Protein AF-A0A9E4G2K0-F1 (afdb_monomer)

Sequence (60 aa):
MNVASNCPFSTSFDPLDLSDPFPLLARARLEQPVFYSPAIDYWVVTRYADIKAIFRDHET

Structure (mmCIF, N/CA/C/O backbone):
data_AF-A0A9E4G2K0-F1
#
_entry.id   AF-A0A9E4G2K0-F1
#
loop_
_atom_site.group_PDB
_atom_site.id
_atom_site.type_symbol
_atom_site.label_atom_id
_atom_site.label_alt_id
_atom_site.label_comp_id
_atom_site.label_asym_id
_atom_site.label_entity_id
_atom_site.label_seq_id
_atom_site.pdbx_PDB_ins_code
_atom_site.Cartn_x
_atom_site.Cartn_y
_atom_site.Cartn_z
_atom_site.occupancy
_atom_site.B_iso_or_equiv
_atom_site.auth_seq_id
_atom_site.auth_comp_id
_atom_site.auth_asym_id
_atom_site.auth_atom_id
_atom_site.pdbx_PDB_model_num
ATOM 1 N N . MET A 1 1 ? 9.525 -11.259 17.110 1.00 38.97 1 MET A N 1
ATOM 2 C CA . MET A 1 1 ? 9.126 -11.806 15.795 1.00 38.97 1 MET A CA 1
ATOM 3 C C . MET A 1 1 ? 9.704 -10.893 14.724 1.00 38.97 1 MET A C 1
ATOM 5 O O . MET A 1 1 ? 9.175 -9.814 14.518 1.00 38.97 1 MET A O 1
ATOM 9 N N . ASN A 1 2 ? 10.846 -11.254 14.134 1.00 49.12 2 ASN A N 1
ATOM 10 C CA . ASN A 1 2 ? 11.580 -10.387 13.207 1.00 49.12 2 ASN A CA 1
ATOM 11 C C . ASN A 1 2 ? 11.302 -10.795 11.751 1.00 49.12 2 ASN A C 1
ATOM 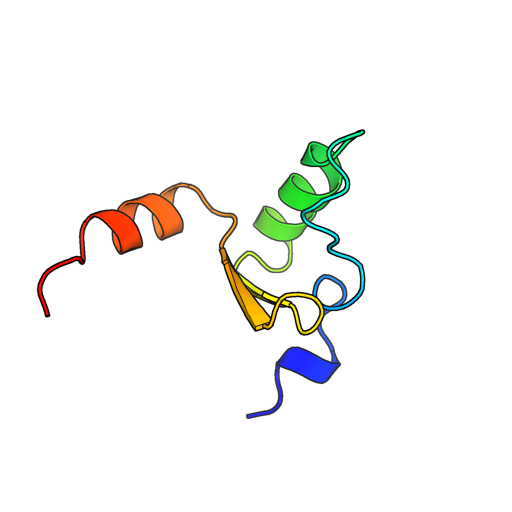13 O O . ASN A 1 2 ? 12.164 -11.328 11.061 1.00 49.12 2 ASN A O 1
ATOM 17 N N . VAL A 1 3 ? 10.050 -10.624 11.319 1.00 52.03 3 VAL A N 1
ATOM 18 C CA . VAL A 1 3 ? 9.607 -10.978 9.955 1.00 52.03 3 VAL A CA 1
ATOM 19 C C . VAL A 1 3 ? 10.114 -9.951 8.926 1.00 52.03 3 VAL A C 1
ATOM 21 O O . VAL A 1 3 ? 10.234 -10.254 7.744 1.00 52.03 3 VAL A O 1
ATOM 24 N N . ALA A 1 4 ? 10.471 -8.742 9.376 1.00 52.50 4 ALA A N 1
ATOM 25 C CA . ALA A 1 4 ? 10.909 -7.646 8.514 1.00 52.50 4 ALA A CA 1
ATOM 26 C C . ALA A 1 4 ? 12.282 -7.886 7.855 1.00 52.50 4 ALA A C 1
ATOM 28 O O . ALA A 1 4 ? 12.501 -7.415 6.740 1.00 52.50 4 ALA A O 1
ATOM 29 N N . SER A 1 5 ? 13.187 -8.637 8.500 1.00 56.69 5 SER A N 1
ATOM 30 C CA . SER A 1 5 ? 14.580 -8.779 8.042 1.00 56.69 5 SER A CA 1
ATOM 31 C C . SER A 1 5 ? 14.789 -9.650 6.797 1.00 56.69 5 SER A C 1
ATOM 33 O O . SER A 1 5 ? 15.887 -9.621 6.258 1.00 56.69 5 SER A O 1
ATOM 35 N N . ASN A 1 6 ? 13.785 -10.403 6.326 1.00 68.69 6 ASN A N 1
ATOM 36 C CA . ASN A 1 6 ? 13.934 -11.289 5.156 1.00 68.69 6 ASN A CA 1
ATOM 37 C C . ASN A 1 6 ? 12.881 -11.054 4.055 1.00 68.69 6 ASN A C 1
ATOM 39 O O . ASN A 1 6 ? 12.725 -11.881 3.159 1.00 68.69 6 ASN A O 1
ATOM 43 N N . CYS A 1 7 ? 12.134 -9.949 4.137 1.00 73.75 7 CYS A N 1
ATOM 44 C CA . CYS A 1 7 ? 11.150 -9.555 3.133 1.00 73.75 7 CYS A CA 1
ATOM 45 C C . CYS A 1 7 ? 11.847 -8.810 1.980 1.00 73.75 7 CYS A C 1
ATOM 47 O O . CYS A 1 7 ? 12.459 -7.776 2.237 1.00 73.75 7 CYS A O 1
ATOM 49 N N . PRO A 1 8 ? 11.730 -9.248 0.714 1.00 78.25 8 PRO A N 1
ATOM 50 C CA . PRO A 1 8 ? 12.337 -8.535 -0.412 1.00 78.25 8 PRO A CA 1
ATOM 51 C C . PRO A 1 8 ? 11.647 -7.193 -0.716 1.00 78.25 8 PRO A C 1
ATOM 53 O O . PRO A 1 8 ? 12.248 -6.318 -1.327 1.00 78.25 8 PRO A O 1
ATOM 56 N N . PHE A 1 9 ? 10.396 -7.004 -0.285 1.00 84.62 9 PHE A N 1
ATOM 57 C CA . PHE A 1 9 ? 9.633 -5.777 -0.537 1.00 84.62 9 PHE A CA 1
ATOM 58 C C . PHE A 1 9 ? 9.894 -4.674 0.496 1.00 84.62 9 PHE A C 1
ATOM 60 O O . PHE A 1 9 ? 9.660 -3.508 0.196 1.00 84.62 9 PHE A O 1
ATOM 67 N N . SER A 1 10 ? 10.386 -5.008 1.696 1.00 78.94 10 SER A N 1
ATOM 68 C CA . SER A 1 10 ? 10.555 -4.027 2.780 1.00 78.94 10 SER A CA 1
ATOM 69 C C . SER A 1 10 ? 11.595 -2.955 2.450 1.00 78.94 10 SER A C 1
ATOM 71 O O . SER A 1 10 ? 11.442 -1.815 2.877 1.00 78.94 10 SER A O 1
ATOM 73 N N . THR A 1 11 ? 12.623 -3.300 1.672 1.00 81.38 11 THR A N 1
ATOM 74 C CA . THR A 1 11 ? 13.719 -2.395 1.294 1.00 81.38 11 THR A CA 1
ATOM 75 C C . THR A 1 11 ? 13.597 -1.829 -0.119 1.00 81.38 11 THR A C 1
ATOM 77 O O . THR A 1 11 ? 14.173 -0.782 -0.391 1.00 81.38 11 THR A O 1
ATOM 80 N N . SER A 1 12 ? 12.872 -2.497 -1.023 1.00 82.88 12 SER A N 1
ATOM 81 C CA . SER A 1 12 ? 12.714 -2.064 -2.423 1.00 82.88 12 SER A CA 1
ATOM 82 C C . SER A 1 12 ? 11.456 -1.233 -2.687 1.00 82.88 12 SER A C 1
ATOM 84 O O . SER A 1 12 ? 11.294 -0.725 -3.791 1.00 82.88 12 SER A O 1
ATOM 86 N N . PHE A 1 13 ? 10.543 -1.1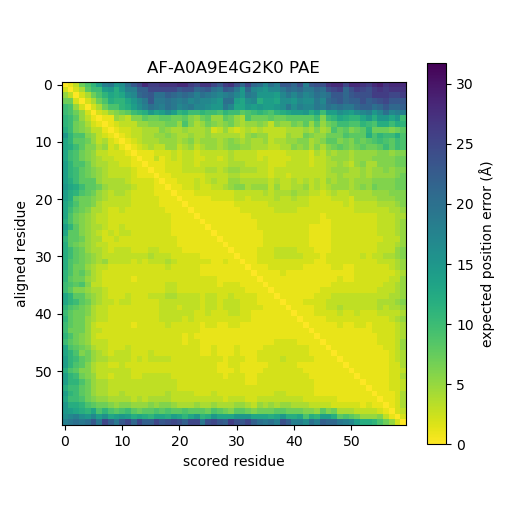20 -1.719 1.00 87.25 13 PHE A N 1
ATOM 87 C CA . PHE A 1 13 ? 9.332 -0.319 -1.867 1.00 87.25 13 PHE A CA 1
ATOM 88 C C . PHE A 1 13 ? 9.598 1.158 -1.553 1.00 87.25 13 PHE A C 1
ATOM 90 O O . PHE A 1 13 ? 9.759 1.517 -0.386 1.00 87.25 13 PHE A O 1
ATOM 97 N N . ASP A 1 14 ? 9.581 1.998 -2.589 1.00 89.31 14 ASP A N 1
ATOM 98 C CA . ASP A 1 14 ? 9.497 3.455 -2.475 1.00 89.31 14 ASP A CA 1
ATOM 99 C C . ASP A 1 14 ? 8.076 3.914 -2.858 1.00 89.31 14 ASP A C 1
ATOM 101 O O . ASP A 1 14 ? 7.691 3.799 -4.023 1.00 89.31 14 ASP A O 1
ATOM 105 N N . PRO A 1 15 ? 7.258 4.407 -1.911 1.00 87.44 15 PRO A N 1
ATOM 106 C CA . PRO A 1 15 ? 5.904 4.872 -2.210 1.00 87.44 15 PRO A CA 1
ATOM 107 C C . PRO A 1 15 ? 5.856 6.215 -2.953 1.00 87.44 15 PRO A C 1
ATOM 109 O O . PRO A 1 15 ? 4.776 6.606 -3.397 1.00 87.44 15 PRO A O 1
ATOM 112 N N . LEU A 1 16 ? 6.973 6.944 -3.043 1.00 89.12 16 LEU A N 1
ATOM 113 C CA . LEU A 1 16 ? 7.049 8.239 -3.722 1.00 89.12 16 LEU A CA 1
ATOM 1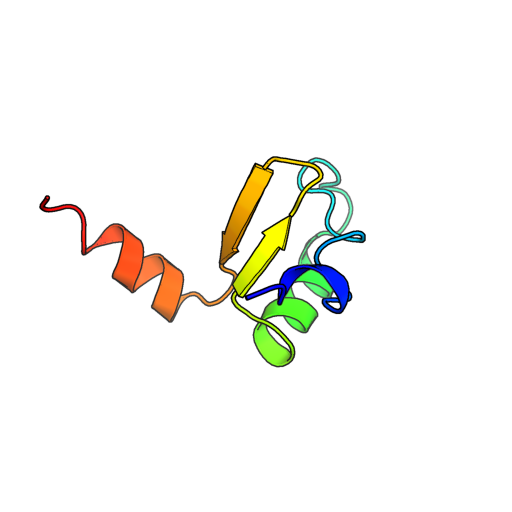14 C C . LEU A 1 16 ? 7.476 8.105 -5.189 1.00 89.12 16 LEU A C 1
ATOM 116 O O . LEU A 1 16 ? 7.248 9.030 -5.972 1.00 89.12 16 LEU A O 1
ATOM 120 N N . ASP A 1 17 ? 8.028 6.954 -5.582 1.00 90.62 17 ASP A N 1
ATOM 121 C CA . ASP A 1 17 ? 8.256 6.626 -6.985 1.00 90.62 17 ASP A CA 1
ATOM 122 C C . ASP A 1 17 ? 6.948 6.180 -7.656 1.00 90.62 17 ASP A C 1
ATOM 124 O O . ASP A 1 17 ? 6.520 5.026 -7.595 1.00 90.62 17 ASP A O 1
ATOM 128 N N . LEU A 1 18 ? 6.294 7.139 -8.312 1.00 93.06 18 LEU A N 1
ATOM 129 C CA . LEU A 1 18 ? 5.046 6.927 -9.046 1.00 93.06 18 LEU A CA 1
ATOM 130 C C . LEU A 1 18 ? 5.265 6.661 -10.542 1.00 93.06 18 LEU A C 1
ATOM 132 O O . LEU A 1 18 ? 4.292 6.647 -11.296 1.00 93.06 18 LEU A O 1
ATOM 136 N N . SER A 1 19 ? 6.513 6.480 -10.988 1.00 96.00 19 SER A N 1
ATOM 137 C CA . SER A 1 19 ? 6.829 6.316 -12.411 1.00 96.00 19 SER A CA 1
ATOM 138 C C . SER A 1 19 ? 6.258 5.018 -12.997 1.00 96.00 19 SER A C 1
ATOM 140 O O . SER A 1 19 ? 5.662 5.054 -14.074 1.00 96.00 19 SER A O 1
ATOM 142 N N . ASP A 1 20 ? 6.380 3.900 -12.271 1.00 94.31 20 ASP A N 1
ATOM 143 C CA . ASP A 1 20 ? 5.777 2.606 -12.622 1.00 94.31 20 ASP A CA 1
ATOM 144 C C . ASP A 1 20 ? 5.540 1.703 -11.384 1.00 94.31 20 ASP A C 1
ATOM 146 O O . ASP A 1 20 ? 6.234 0.705 -11.170 1.00 94.31 20 ASP A O 1
ATOM 150 N N . PRO A 1 21 ? 4.555 2.021 -10.521 1.00 91.81 21 PRO A N 1
ATOM 151 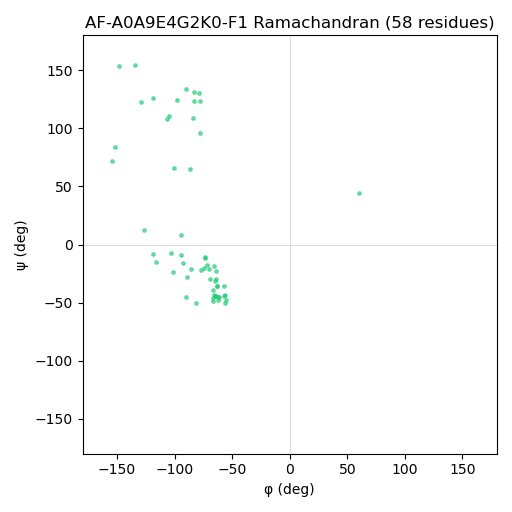C CA . PRO A 1 21 ? 4.361 1.296 -9.261 1.00 91.81 21 PRO A CA 1
ATOM 152 C C . PRO A 1 21 ? 3.679 -0.073 -9.441 1.00 91.81 21 PRO A C 1
ATOM 154 O O . PRO A 1 21 ? 3.762 -0.951 -8.575 1.00 91.81 21 PRO A O 1
ATOM 157 N N . PHE A 1 22 ? 2.955 -0.284 -10.543 1.00 94.19 22 PHE A N 1
ATOM 158 C CA . PHE A 1 22 ? 2.048 -1.426 -10.686 1.00 94.19 22 PHE A CA 1
ATOM 159 C C . PHE A 1 22 ? 2.737 -2.799 -10.743 1.00 94.19 22 PHE A C 1
ATOM 161 O O . PHE A 1 22 ? 2.189 -3.722 -10.126 1.00 94.19 22 PHE A O 1
ATOM 168 N N . PRO A 1 23 ? 3.899 -2.985 -11.406 1.00 94.31 23 PRO A N 1
ATOM 169 C CA . PRO A 1 23 ? 4.595 -4.272 -11.433 1.00 94.31 23 PRO A CA 1
ATOM 170 C C . PRO A 1 23 ? 5.047 -4.731 -10.045 1.00 94.31 23 PRO A C 1
ATOM 172 O O . PRO A 1 23 ? 4.809 -5.881 -9.664 1.00 94.31 23 PRO A O 1
ATOM 175 N N . LEU A 1 24 ? 5.627 -3.822 -9.254 1.00 92.25 24 LEU A N 1
ATOM 176 C CA . LEU A 1 24 ? 6.039 -4.118 -7.883 1.00 92.25 24 LEU A CA 1
ATOM 177 C C . LEU A 1 24 ? 4.824 -4.485 -7.027 1.00 92.25 24 LEU A C 1
ATOM 179 O O . LEU A 1 24 ? 4.832 -5.519 -6.357 1.00 92.25 24 LEU A O 1
ATOM 183 N N . LEU A 1 25 ? 3.747 -3.696 -7.099 1.00 93.56 25 LEU A N 1
ATOM 184 C CA . LEU A 1 25 ? 2.515 -3.971 -6.355 1.00 93.56 25 LEU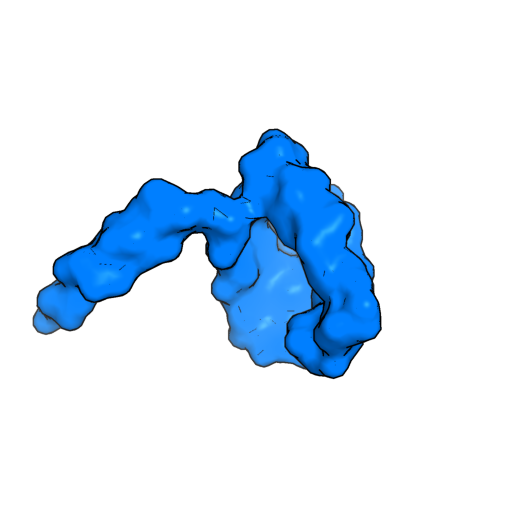 A CA 1
ATOM 185 C C . LEU A 1 25 ? 1.857 -5.295 -6.778 1.00 93.56 25 LEU A C 1
ATOM 187 O O . LEU A 1 25 ? 1.293 -5.999 -5.941 1.00 93.56 25 LEU A O 1
ATOM 191 N N . ALA A 1 26 ? 1.919 -5.660 -8.063 1.00 95.38 26 ALA A N 1
ATOM 192 C CA . ALA A 1 26 ? 1.418 -6.941 -8.558 1.00 95.38 26 ALA A CA 1
ATOM 193 C C . ALA A 1 26 ? 2.197 -8.119 -7.975 1.00 95.38 26 ALA A C 1
ATOM 195 O O . ALA A 1 26 ? 1.585 -9.080 -7.504 1.00 95.38 26 ALA A O 1
ATOM 196 N N . ARG A 1 27 ? 3.526 -8.014 -7.938 1.00 94.62 27 ARG A N 1
ATOM 197 C CA . ARG A 1 27 ? 4.390 -9.026 -7.335 1.00 94.62 27 ARG A CA 1
ATOM 198 C C . ARG A 1 27 ? 4.162 -9.144 -5.826 1.00 94.62 27 ARG A C 1
ATOM 200 O O . ARG A 1 27 ? 3.989 -10.253 -5.326 1.00 94.62 27 ARG A O 1
ATOM 207 N N . ALA A 1 28 ? 4.060 -8.015 -5.123 1.00 94.81 28 ALA A N 1
ATOM 208 C CA . ALA A 1 28 ? 3.762 -7.986 -3.693 1.00 94.81 28 ALA A CA 1
ATOM 209 C C . ALA A 1 28 ? 2.441 -8.707 -3.371 1.00 94.81 28 ALA A C 1
ATOM 211 O O . ALA A 1 28 ? 2.407 -9.550 -2.482 1.00 94.81 28 ALA A O 1
ATOM 212 N N . ARG A 1 29 ? 1.368 -8.488 -4.148 1.00 95.88 29 ARG A N 1
ATOM 213 C CA . ARG A 1 29 ? 0.078 -9.185 -3.945 1.00 95.88 29 ARG A CA 1
ATOM 214 C C . ARG A 1 29 ? 0.178 -10.715 -4.003 1.00 95.88 29 ARG A C 1
ATOM 216 O O . ARG A 1 29 ? -0.584 -11.395 -3.301 1.00 95.88 29 ARG A O 1
ATOM 223 N N . LEU A 1 30 ? 1.056 -11.232 -4.866 1.00 95.50 30 LEU A N 1
ATOM 224 C CA . LEU A 1 30 ? 1.261 -12.664 -5.088 1.00 95.50 30 LEU A CA 1
ATOM 225 C C . LEU A 1 30 ? 2.171 -13.280 -4.024 1.00 95.50 30 LEU A C 1
ATOM 227 O O . LEU A 1 30 ? 1.806 -14.291 -3.431 1.00 95.50 30 LEU A O 1
ATOM 231 N N . GLU A 1 31 ? 3.329 -12.668 -3.782 1.00 94.81 31 GLU A N 1
ATOM 232 C CA . GLU A 1 31 ? 4.389 -13.253 -2.956 1.00 94.81 31 GLU A CA 1
ATOM 233 C C . GLU A 1 31 ? 4.256 -12.877 -1.476 1.00 94.81 31 GLU A C 1
ATOM 235 O O . GLU A 1 31 ? 4.366 -13.740 -0.608 1.00 94.81 31 GLU A O 1
ATOM 240 N N . GLN A 1 32 ? 4.002 -11.601 -1.174 1.00 94.81 32 GLN A N 1
ATOM 241 C CA . GLN A 1 32 ? 3.956 -11.098 0.197 1.00 94.81 32 GLN A CA 1
ATOM 242 C C . GLN A 1 32 ? 3.019 -9.880 0.313 1.00 94.81 32 GLN A C 1
ATOM 244 O O . GLN A 1 32 ? 3.457 -8.730 0.259 1.00 94.81 32 GLN A O 1
ATOM 249 N N . PRO A 1 33 ? 1.704 -10.111 0.468 1.00 95.88 33 PRO A N 1
ATOM 250 C CA . PRO A 1 33 ? 0.689 -9.068 0.319 1.00 95.88 33 PRO A CA 1
ATOM 251 C C . PRO A 1 33 ? 0.663 -8.040 1.454 1.00 95.88 33 PRO A C 1
ATOM 253 O O . PRO A 1 33 ? 0.076 -6.970 1.274 1.00 95.88 33 PRO A O 1
ATOM 256 N N . VAL A 1 34 ? 1.280 -8.378 2.591 1.00 96.19 34 VAL A N 1
ATOM 257 C CA . VAL A 1 34 ? 1.444 -7.524 3.767 1.00 96.19 34 VAL A CA 1
ATOM 258 C C . VAL A 1 34 ? 2.916 -7.528 4.167 1.00 96.19 34 VAL A C 1
ATOM 260 O O . VAL A 1 34 ? 3.497 -8.586 4.426 1.00 96.19 34 VAL A O 1
ATOM 263 N N . PHE A 1 35 ? 3.529 -6.353 4.221 1.00 94.56 35 PHE A N 1
ATOM 264 C CA . PHE A 1 35 ? 4.914 -6.195 4.651 1.00 94.56 35 PHE A CA 1
ATOM 265 C C . PHE A 1 35 ? 5.115 -4.854 5.344 1.00 94.56 35 PHE A C 1
ATOM 267 O O . PHE A 1 35 ? 4.391 -3.900 5.091 1.00 94.56 35 PHE A O 1
ATOM 274 N N . TYR A 1 36 ? 6.104 -4.777 6.224 1.00 93.19 36 TYR A N 1
ATOM 275 C CA . TYR A 1 36 ? 6.499 -3.520 6.846 1.00 93.19 36 TYR A CA 1
ATOM 276 C C . TYR A 1 36 ? 7.572 -2.835 5.989 1.00 93.19 36 TYR A C 1
ATOM 278 O O . TYR A 1 36 ? 8.513 -3.502 5.553 1.00 93.19 36 TYR A O 1
ATOM 286 N N . SER A 1 37 ? 7.428 -1.532 5.746 1.00 91.88 37 SER A N 1
ATOM 287 C CA . SER A 1 37 ? 8.422 -0.697 5.065 1.00 91.88 37 SER A CA 1
ATOM 288 C C . SER A 1 37 ? 9.106 0.224 6.084 1.00 91.88 37 SER A C 1
ATOM 290 O O . SER A 1 37 ? 8.489 1.193 6.533 1.00 91.88 37 SER A O 1
ATOM 292 N N . PRO A 1 38 ? 10.382 -0.030 6.440 1.00 90.06 38 PRO A N 1
ATOM 293 C CA . PRO A 1 38 ? 11.145 0.845 7.328 1.00 90.06 38 PRO A CA 1
ATOM 294 C C . PRO A 1 38 ? 11.392 2.240 6.743 1.00 90.06 38 PRO A C 1
ATOM 296 O O . PRO A 1 38 ? 11.625 3.174 7.499 1.00 90.06 38 PRO A O 1
ATOM 299 N N . ALA A 1 39 ? 11.349 2.389 5.413 1.00 87.38 39 ALA A N 1
ATOM 300 C CA . ALA A 1 39 ? 11.569 3.670 4.739 1.00 87.38 39 ALA A CA 1
ATOM 301 C C . ALA A 1 39 ? 10.489 4.707 5.079 1.00 87.38 39 ALA A C 1
ATOM 303 O O . ALA A 1 39 ? 10.770 5.903 5.098 1.00 87.38 39 ALA A O 1
ATOM 304 N N . ILE A 1 40 ? 9.269 4.241 5.361 1.00 91.44 40 ILE A N 1
ATOM 305 C CA . ILE A 1 40 ? 8.137 5.097 5.729 1.00 91.44 40 ILE A CA 1
ATOM 306 C C . ILE A 1 40 ? 7.583 4.821 7.128 1.00 91.44 40 ILE A C 1
ATOM 308 O O . ILE A 1 40 ? 6.756 5.597 7.584 1.00 91.44 40 ILE A O 1
ATOM 312 N N . ASP A 1 41 ? 8.034 3.765 7.810 1.00 92.69 41 ASP A N 1
ATOM 313 C CA . ASP A 1 41 ? 7.511 3.308 9.108 1.00 92.69 41 ASP A CA 1
ATOM 314 C C . ASP A 1 41 ? 6.018 2.915 9.068 1.00 92.69 41 ASP A C 1
ATOM 316 O O . ASP A 1 41 ? 5.225 3.255 9.941 1.00 92.69 41 ASP A O 1
ATOM 320 N N . TYR A 1 42 ? 5.615 2.170 8.030 1.00 94.38 42 TYR A N 1
ATOM 321 C CA . TYR A 1 42 ? 4.238 1.678 7.887 1.00 94.38 42 TYR A CA 1
ATOM 322 C C . TYR A 1 42 ? 4.169 0.210 7.479 1.00 94.38 42 TYR A C 1
ATOM 324 O O . TYR A 1 42 ? 5.039 -0.331 6.792 1.00 94.38 42 TYR A O 1
ATOM 332 N N . TRP A 1 43 ? 3.051 -0.417 7.846 1.00 95.50 43 TRP A N 1
ATOM 333 C CA . TRP A 1 43 ? 2.589 -1.651 7.224 1.00 95.50 43 TRP A CA 1
ATOM 334 C C . TRP A 1 43 ? 1.931 -1.345 5.879 1.00 95.50 43 TRP A C 1
ATOM 336 O O . TRP A 1 43 ? 0.971 -0.583 5.795 1.00 95.50 43 TRP A O 1
ATOM 346 N N . VAL A 1 44 ? 2.440 -1.974 4.827 1.00 95.62 44 VAL A N 1
ATOM 347 C CA . VAL A 1 44 ? 1.927 -1.890 3.463 1.00 95.62 44 VAL A CA 1
ATOM 348 C C . VAL A 1 44 ? 1.043 -3.103 3.201 1.00 95.62 44 VAL A C 1
ATOM 350 O O . VAL A 1 44 ? 1.486 -4.243 3.343 1.00 95.62 44 VAL A O 1
ATOM 353 N N . VAL A 1 45 ? -0.205 -2.855 2.799 1.00 97.38 45 VAL A N 1
ATOM 354 C CA . VAL A 1 45 ? -1.202 -3.878 2.454 1.00 97.38 45 VAL A CA 1
ATOM 355 C C . VAL A 1 45 ? -1.598 -3.693 0.994 1.00 97.38 45 VAL A C 1
ATOM 357 O O . VAL A 1 45 ? -1.981 -2.600 0.588 1.00 97.38 45 VAL A O 1
ATOM 360 N N . THR A 1 46 ? -1.499 -4.751 0.186 1.00 96.69 46 THR A N 1
ATOM 361 C CA . THR A 1 46 ? -1.631 -4.636 -1.282 1.00 96.69 46 THR A CA 1
ATOM 362 C C . THR A 1 46 ? -2.833 -5.371 -1.876 1.00 96.69 46 THR A C 1
ATOM 364 O O . THR A 1 46 ? -3.200 -5.115 -3.027 1.00 96.69 46 THR A O 1
ATOM 367 N N . ARG A 1 47 ? -3.472 -6.285 -1.134 1.00 97.69 47 ARG A N 1
ATOM 368 C CA . ARG A 1 47 ? -4.657 -7.020 -1.603 1.00 97.69 47 ARG A CA 1
ATOM 369 C C . ARG A 1 47 ? -5.923 -6.202 -1.395 1.00 97.69 47 ARG A C 1
ATOM 371 O O . ARG A 1 47 ? -6.204 -5.741 -0.297 1.00 97.69 47 ARG A O 1
ATOM 378 N N . TYR A 1 48 ? -6.737 -6.113 -2.446 1.00 97.38 48 TYR A N 1
ATOM 379 C CA . TYR A 1 48 ? -8.003 -5.380 -2.412 1.00 97.38 48 TYR A CA 1
ATOM 380 C C . TYR A 1 48 ? -8.945 -5.860 -1.296 1.00 97.38 48 TYR A C 1
ATOM 382 O O . TYR A 1 48 ? -9.544 -5.038 -0.609 1.00 97.38 48 TYR A O 1
ATOM 390 N N . ALA A 1 49 ? -9.070 -7.179 -1.105 1.00 97.69 49 ALA A N 1
ATOM 391 C CA . ALA A 1 49 ? -9.929 -7.752 -0.068 1.00 97.69 49 ALA A CA 1
ATOM 392 C C . ALA A 1 49 ? -9.500 -7.318 1.344 1.00 97.69 49 ALA A C 1
ATOM 394 O O . ALA A 1 49 ? -10.349 -6.879 2.115 1.00 97.69 49 ALA A O 1
ATOM 395 N N . ASP A 1 50 ? -8.197 -7.367 1.635 1.00 97.50 50 ASP A N 1
ATOM 396 C CA . ASP A 1 50 ? -7.635 -7.003 2.941 1.00 97.50 50 ASP A CA 1
ATOM 397 C C . ASP A 1 50 ? -7.805 -5.504 3.207 1.00 97.50 50 ASP A C 1
ATOM 399 O O . ASP A 1 50 ? -8.304 -5.115 4.258 1.00 97.50 50 ASP A O 1
ATOM 403 N N . ILE A 1 51 ? -7.495 -4.660 2.215 1.00 97.50 51 ILE A N 1
ATOM 404 C CA . ILE A 1 51 ? -7.719 -3.208 2.290 1.00 97.50 51 ILE A CA 1
ATOM 405 C C . ILE A 1 51 ? -9.196 -2.924 2.588 1.00 97.50 51 ILE A C 1
ATOM 407 O O . ILE A 1 51 ? -9.521 -2.196 3.521 1.00 97.50 51 ILE A O 1
ATOM 411 N N . LYS A 1 52 ? -10.115 -3.528 1.828 1.00 97.62 52 LYS A N 1
ATOM 412 C CA . LYS A 1 52 ? -11.555 -3.322 2.012 1.00 97.62 52 LYS A CA 1
ATOM 413 C C . LYS A 1 52 ? -12.044 -3.797 3.381 1.00 97.62 52 LYS A C 1
ATOM 415 O O . LYS A 1 52 ? -12.953 -3.176 3.923 1.00 97.62 52 LYS A O 1
ATOM 420 N N . ALA A 1 53 ? -11.489 -4.884 3.915 1.00 96.56 53 ALA A N 1
ATOM 421 C CA . ALA A 1 53 ? -11.814 -5.369 5.252 1.00 96.56 53 ALA A CA 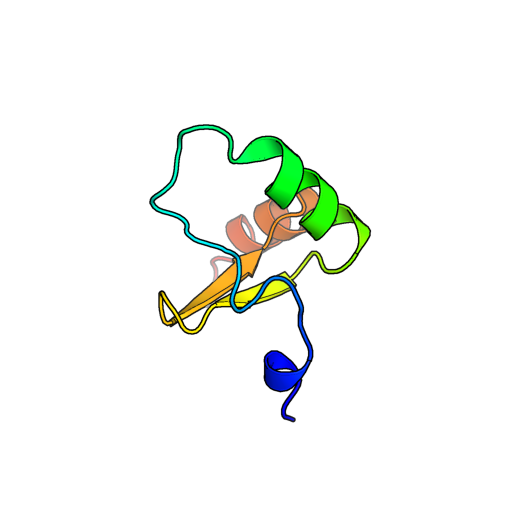1
ATOM 422 C C . ALA A 1 53 ? -11.342 -4.378 6.326 1.00 96.56 53 ALA A C 1
ATOM 424 O O . ALA A 1 53 ? -12.161 -3.954 7.135 1.00 96.56 53 ALA A O 1
ATOM 425 N N . ILE A 1 54 ? -10.085 -3.924 6.250 1.00 95.38 54 ILE A N 1
ATOM 426 C CA . ILE A 1 54 ? -9.504 -2.923 7.162 1.00 95.38 54 ILE A CA 1
ATOM 427 C C . ILE A 1 54 ? -10.342 -1.642 7.177 1.00 95.38 54 ILE A C 1
ATOM 429 O O . ILE A 1 54 ? -10.715 -1.158 8.235 1.00 95.38 54 ILE A O 1
ATOM 433 N N . PHE A 1 55 ? -10.711 -1.114 6.007 1.00 95.25 55 PHE A N 1
ATOM 434 C CA . PHE A 1 55 ? -11.520 0.108 5.929 1.00 95.25 55 PHE A CA 1
ATOM 435 C C . PHE A 1 55 ? -12.946 -0.045 6.487 1.00 95.25 55 PHE A C 1
ATOM 437 O O . PHE A 1 55 ? -13.601 0.961 6.752 1.00 95.25 55 PHE A O 1
ATOM 444 N N . ARG A 1 56 ? -13.466 -1.271 6.626 1.00 95.69 56 ARG A N 1
ATOM 445 C CA . ARG A 1 56 ? -14.789 -1.523 7.226 1.00 95.69 56 ARG A CA 1
ATOM 446 C C . ARG A 1 56 ? -14.706 -1.714 8.738 1.00 95.69 56 ARG A C 1
ATOM 448 O O . ARG A 1 56 ? -15.677 -1.391 9.415 1.00 95.69 56 ARG A O 1
ATOM 455 N N . ASP A 1 57 ? -13.572 -2.191 9.233 1.00 93.25 57 ASP A N 1
ATOM 456 C CA . ASP A 1 57 ? -13.273 -2.417 10.647 1.00 93.25 57 ASP A CA 1
ATOM 457 C C . ASP A 1 57 ? -12.723 -1.140 11.306 1.00 93.25 57 ASP A C 1
ATOM 459 O O . ASP A 1 57 ? -11.549 -1.034 11.649 1.00 93.25 57 ASP A O 1
ATOM 463 N N . HIS A 1 58 ? -13.568 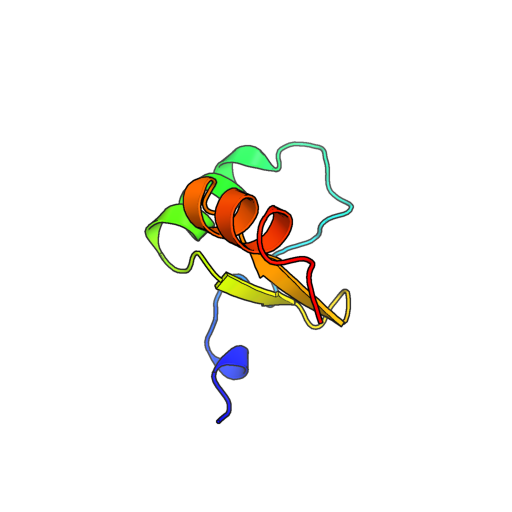-0.110 11.369 1.00 87.56 58 HIS A N 1
ATOM 464 C CA . HIS A 1 58 ? -13.204 1.219 11.875 1.00 87.56 58 HIS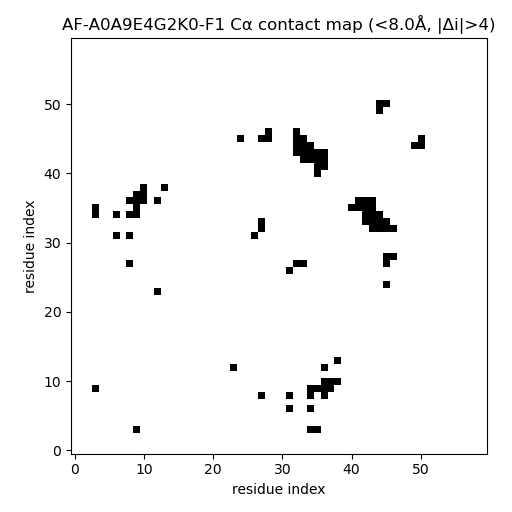 A CA 1
ATOM 465 C C . HIS A 1 58 ? -13.727 1.493 13.291 1.00 87.56 58 HIS A C 1
ATOM 467 O O . HIS A 1 58 ? -13.417 2.540 13.857 1.00 87.56 58 HIS A O 1
ATOM 473 N N . GLU A 1 59 ? -14.556 0.599 13.833 1.00 83.44 59 GLU A N 1
ATOM 474 C CA . GLU A 1 59 ? -15.027 0.706 15.210 1.00 83.44 59 GLU A CA 1
ATOM 475 C C . GLU A 1 59 ? -13.923 0.219 16.156 1.00 83.44 59 GLU A C 1
ATOM 477 O O . GLU A 1 59 ? -13.330 -0.838 15.944 1.00 83.44 59 GLU A O 1
ATOM 482 N N . THR A 1 60 ? -13.632 1.022 17.180 1.00 59.56 60 THR A N 1
ATOM 483 C CA . THR A 1 60 ? -12.594 0.778 18.196 1.00 59.56 60 THR A CA 1
ATOM 484 C C . THR A 1 60 ? -13.183 0.823 19.588 1.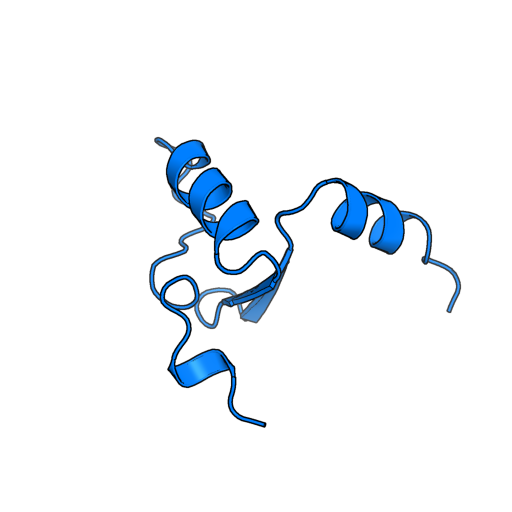00 59.56 60 THR A C 1
ATOM 486 O O . THR A 1 60 ? -13.896 1.820 19.857 1.00 59.56 60 THR A O 1
#

Foldseek 3Di:
DPPQPPDPCQAVDDPPPPVDCVVVLVVCVVPPQWHAHPVVRDIHGRDPVVVVVVVVPPDD

Solvent-accessible surface area (backbone atoms only — not comparable to full-atom values): 3884 Å² total; per-residue (Å²): 136,79,70,62,84,77,44,79,60,25,80,70,62,58,90,82,57,74,87,72,51,62,66,61,49,54,49,31,46,74,78,51,35,65,46,48,26,75,86,78,73,42,78,46,74,59,41,69,69,60,52,56,48,54,74,68,64,70,84,129

Nearest PDB structures (foldseek):
  5tjj-assembly1_B  TM=3.380E-01  e=2.340E+00  Alicyclobacillus acidocaldarius subsp. acidocaldarius DSM 446
  6jyi-assembly1_B  TM=3.118E-01  e=7.359E+00  Bacillus cereus ATCC 14579

Radius of gyration: 12.27 Å; Cα contacts (8 Å, |Δi|>4): 47; chains: 1; bounding box: 30×22×31 Å

Secondary structure (DSSP, 8-state):
---GGG-HHHHH--TT--SS-HHHHHHHHHH-SEEEETTTTEEEE--HHHHHHHHH----

Mean predicted aligned error: 5.09 Å

pLDDT: mean 87.7, std 13.62, range [38.97, 97.69]